Protein AF-A0A8I0FB95-F1 (afdb_monomer)

Foldseek 3Di:
DDDDDDPPVPPPPPPPPPPPVLVVDDPVSVVVVVVVVVVVVVVVVVVVVVVVVVVVVVVVVVVVVVVVCVVVVNVVPDVVNVVVVVVVVCVVVVD

Secondary structure (DSSP, 8-state):
--------------------GGGGS-HHHHHHHHHHHHHHHHHHHHHHHHHHHHHHHHHHHHHHHHHHHHHTT-TTS-HHHHHHHHHHHHHHHH-

Solvent-accessible surface area (backbone atoms only — not comparable to full-atom values): 5773 Å² total; per-residue (Å²): 139,81,90,79,77,83,80,75,79,74,76,76,77,74,70,83,76,78,62,60,73,66,76,76,40,52,76,68,50,43,54,50,51,52,51,51,56,49,52,50,53,54,49,56,52,50,52,53,51,51,53,50,51,52,51,53,50,51,51,50,54,50,52,54,48,51,51,52,33,49,77,67,58,48,72,80,46,52,70,69,59,50,51,50,52,52,53,53,50,47,47,67,76,75,96

pLDDT: mean 77.86, std 17.65, range [38.62, 96.44]

Organism: Acinetobacter baumannii (NCBI:txid470)

Sequence (95 aa):
ASFSALTDSNETKAKDESGNIEDYLSPKGKKLAQRKEQMKRELELLDEQIAQEVEQAKLKVKDDLFKLLDRNKLLEISPKVWKKHMDDIKKILLG

Radius of gyration: 35.03 Å; Cα contacts (8 Å, |Δi|>4): 12; chains: 1; bounding box: 84×57×68 Å

Structure (mmCIF, N/CA/C/O backbone):
data_AF-A0A8I0FB95-F1
#
_entry.id   AF-A0A8I0FB95-F1
#
loop_
_atom_site.group_PDB
_atom_site.id
_atom_site.type_symbol
_atom_site.label_atom_id
_atom_site.label_alt_id
_atom_site.label_comp_id
_atom_site.label_asym_id
_atom_site.label_entity_id
_atom_site.label_seq_id
_atom_site.pdbx_PDB_ins_code
_atom_site.Cartn_x
_atom_site.Cartn_y
_atom_site.Cartn_z
_atom_site.occupancy
_atom_site.B_iso_or_equiv
_atom_site.auth_seq_id
_atom_site.auth_comp_id
_atom_site.auth_asym_id
_atom_site.auth_atom_id
_atom_site.pdbx_PDB_model_num
ATOM 1 N N . ALA A 1 1 ? -55.990 -48.844 39.344 1.00 43.62 1 ALA A N 1
ATOM 2 C CA . ALA A 1 1 ? -55.179 -48.624 38.128 1.00 43.62 1 ALA A CA 1
ATOM 3 C C . ALA A 1 1 ? -56.161 -48.250 37.021 1.00 43.62 1 ALA A C 1
ATOM 5 O O . ALA A 1 1 ? -57.150 -48.949 36.896 1.00 43.62 1 ALA A O 1
ATOM 6 N N . SER A 1 2 ? -56.069 -47.132 36.310 1.00 38.62 2 SER A N 1
ATOM 7 C CA . SER A 1 2 ? -54.872 -46.389 35.926 1.00 38.62 2 SER A CA 1
ATOM 8 C C . SER A 1 2 ? -55.227 -44.924 35.692 1.00 38.62 2 SER A C 1
ATOM 10 O O . SER A 1 2 ? -56.247 -44.602 35.093 1.00 38.62 2 SER A O 1
ATOM 12 N N . PHE A 1 3 ? -54.354 -44.067 36.197 1.00 40.84 3 PHE A N 1
ATOM 13 C CA . PHE A 1 3 ? -54.276 -42.638 35.952 1.00 40.84 3 PHE A CA 1
ATOM 14 C C . PHE A 1 3 ? -53.750 -42.424 34.525 1.00 40.84 3 PHE A C 1
ATOM 16 O O . PHE A 1 3 ? -52.680 -42.937 34.205 1.00 40.84 3 PHE A O 1
ATOM 23 N N . SER A 1 4 ? -54.461 -41.676 33.683 1.00 41.06 4 SER A N 1
ATOM 24 C CA . SER A 1 4 ? -53.884 -41.111 32.458 1.00 41.06 4 SER A CA 1
ATOM 25 C C . SER A 1 4 ? -54.218 -39.633 32.414 1.00 41.06 4 SER A C 1
ATOM 27 O O . SER A 1 4 ? -55.350 -39.227 32.166 1.00 41.06 4 SER A O 1
ATOM 29 N N . ALA A 1 5 ? -53.192 -38.871 32.774 1.00 42.16 5 ALA A N 1
ATOM 30 C CA . ALA A 1 5 ? -53.171 -37.434 32.879 1.00 42.16 5 ALA A CA 1
ATOM 31 C C . ALA A 1 5 ? -53.443 -36.756 31.535 1.00 42.16 5 ALA A C 1
ATOM 33 O O . ALA A 1 5 ? -52.978 -37.200 30.484 1.00 42.16 5 ALA A O 1
ATOM 34 N N . LEU A 1 6 ? -54.157 -35.639 31.648 1.00 44.41 6 LEU A N 1
ATOM 35 C CA . LEU A 1 6 ? -54.170 -34.507 30.735 1.00 44.41 6 LEU A CA 1
ATOM 36 C C . LEU A 1 6 ? -52.793 -34.297 30.092 1.00 44.41 6 LEU A C 1
ATOM 38 O O . LEU A 1 6 ? -51.832 -33.932 30.766 1.00 44.41 6 LEU A O 1
ATOM 42 N N . THR A 1 7 ? -52.705 -34.482 28.779 1.00 46.53 7 THR A N 1
ATOM 43 C CA . THR A 1 7 ? -51.633 -33.884 27.986 1.00 46.53 7 THR A CA 1
ATOM 44 C C . THR A 1 7 ? -52.003 -32.428 27.734 1.00 46.53 7 THR A C 1
ATOM 46 O O . THR A 1 7 ? -52.411 -32.062 26.631 1.00 46.53 7 THR A O 1
ATOM 49 N N . ASP A 1 8 ? -51.882 -31.601 28.774 1.00 41.03 8 ASP A N 1
ATOM 50 C CA . ASP A 1 8 ? -51.679 -30.173 28.572 1.00 41.03 8 ASP A CA 1
ATOM 51 C C . ASP A 1 8 ? -50.352 -30.039 27.831 1.00 41.03 8 ASP A C 1
ATOM 53 O O . ASP A 1 8 ? -49.264 -30.210 28.386 1.00 41.03 8 ASP A O 1
ATOM 57 N N . SER A 1 9 ? -50.467 -29.822 26.525 1.00 42.84 9 SER A N 1
ATOM 58 C CA . SER A 1 9 ? -49.351 -29.474 25.661 1.00 42.84 9 SER A CA 1
ATOM 59 C C . SER A 1 9 ? -48.923 -28.069 26.055 1.00 42.84 9 SER A C 1
ATOM 61 O O . SER A 1 9 ? -49.357 -27.078 25.475 1.00 42.84 9 SER A O 1
ATOM 63 N N . ASN A 1 10 ? -48.130 -27.992 27.120 1.00 42.53 10 ASN A N 1
ATOM 64 C CA . ASN A 1 10 ? -47.468 -26.779 27.546 1.00 42.53 10 ASN A CA 1
ATOM 65 C C . ASN A 1 10 ? -46.410 -26.479 26.480 1.00 42.53 10 ASN A C 1
ATOM 67 O O . ASN A 1 10 ? -45.278 -26.956 26.560 1.00 42.53 10 ASN A O 1
ATOM 71 N N . GLU A 1 11 ? -46.823 -25.767 25.428 1.00 42.75 11 GLU A N 1
ATOM 72 C CA . GLU A 1 11 ? -45.927 -25.088 24.502 1.00 42.75 11 GLU A CA 1
ATOM 73 C C . GLU A 1 11 ? -45.019 -24.191 25.342 1.00 42.75 11 GLU A C 1
ATOM 75 O O . GLU A 1 11 ? -45.352 -23.052 25.682 1.00 42.75 11 GLU A O 1
ATOM 80 N N . THR A 1 12 ? -43.845 -24.705 25.695 1.00 48.38 12 THR A N 1
ATOM 81 C CA . THR A 1 12 ? -42.736 -23.875 26.119 1.00 48.38 12 THR A CA 1
ATOM 82 C C . THR A 1 12 ? -42.358 -23.032 24.911 1.00 48.38 12 THR A C 1
ATOM 84 O O . THR A 1 12 ? -41.529 -23.403 24.083 1.00 48.38 12 THR A O 1
ATOM 87 N N . LYS A 1 13 ? -42.985 -21.856 24.807 1.00 47.59 13 LYS A N 1
ATOM 88 C CA . LYS A 1 13 ? -42.409 -20.709 24.116 1.00 47.59 13 LYS A CA 1
ATOM 89 C C . LYS A 1 13 ? -41.094 -20.406 24.820 1.00 47.59 13 LYS A C 1
ATOM 91 O O . LYS A 1 13 ? -41.037 -19.562 25.712 1.00 47.59 13 LYS A O 1
ATOM 96 N N . ALA A 1 14 ? -40.046 -21.133 24.446 1.00 53.50 14 ALA A N 1
ATOM 97 C CA . ALA A 1 14 ? -38.684 -20.694 24.626 1.00 53.50 14 ALA A CA 1
ATOM 98 C C . ALA A 1 14 ? -38.594 -19.387 23.839 1.00 53.50 14 ALA A C 1
ATOM 100 O O . ALA A 1 14 ? -38.421 -19.379 22.622 1.00 53.50 14 ALA A O 1
ATOM 101 N N . LYS A 1 15 ? -38.852 -18.272 24.531 1.00 52.47 15 LYS A N 1
ATOM 102 C CA . LYS A 1 15 ? -38.391 -16.970 24.081 1.00 52.47 15 LYS A CA 1
ATOM 103 C C . LYS A 1 15 ? -36.912 -17.167 23.823 1.00 52.47 15 LYS A C 1
ATOM 105 O O . LYS A 1 15 ? -36.182 -17.574 24.725 1.00 52.47 15 LYS A O 1
ATOM 110 N N . ASP A 1 16 ? -36.52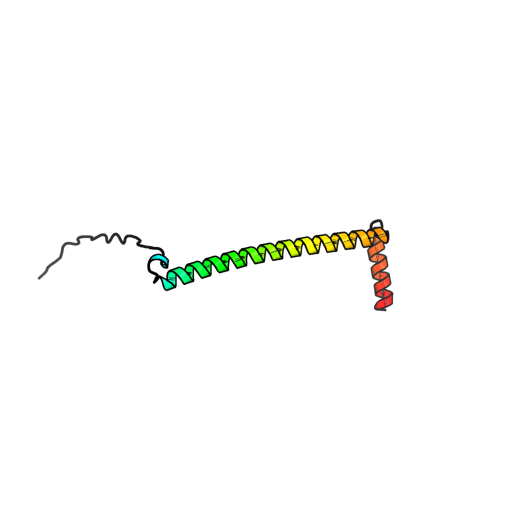3 -16.937 22.583 1.00 53.47 16 ASP A N 1
ATOM 111 C CA . ASP A 1 16 ? -35.140 -16.799 22.186 1.00 53.47 16 ASP A CA 1
ATOM 112 C C . ASP A 1 16 ? -34.598 -15.553 22.901 1.00 53.47 16 ASP A C 1
ATOM 114 O O . ASP A 1 16 ? -34.554 -14.449 22.364 1.00 53.47 16 ASP A O 1
ATOM 118 N N . GLU A 1 17 ? -34.288 -15.705 24.189 1.00 55.38 17 GLU A N 1
ATOM 119 C CA . GLU A 1 17 ? -33.482 -14.777 24.968 1.00 55.38 17 GLU A CA 1
ATOM 120 C C . GLU A 1 17 ? -32.021 -14.976 24.554 1.00 55.38 17 GLU A C 1
ATOM 122 O O . GLU A 1 17 ? -31.134 -15.190 25.375 1.00 55.38 17 GLU A O 1
ATOM 127 N N . SER A 1 18 ? -31.753 -14.881 23.251 1.00 56.56 18 SER A N 1
ATOM 128 C CA . SER A 1 18 ? -30.436 -14.557 22.722 1.00 56.56 18 SER A CA 1
ATOM 129 C C . SER A 1 18 ? -30.143 -13.089 23.069 1.00 56.56 18 SER A C 1
ATOM 131 O O . SER A 1 18 ? -29.987 -12.230 22.199 1.00 56.56 18 SER A O 1
ATOM 133 N N . GLY A 1 19 ? -30.116 -12.774 24.367 1.00 59.53 19 GLY A N 1
ATOM 134 C CA . GLY A 1 19 ? -29.507 -11.551 24.856 1.00 59.53 19 GLY A CA 1
ATOM 135 C C . GLY A 1 19 ? -28.043 -11.582 24.445 1.00 59.53 19 GLY A C 1
ATOM 136 O O . GLY A 1 19 ? -27.388 -12.624 24.551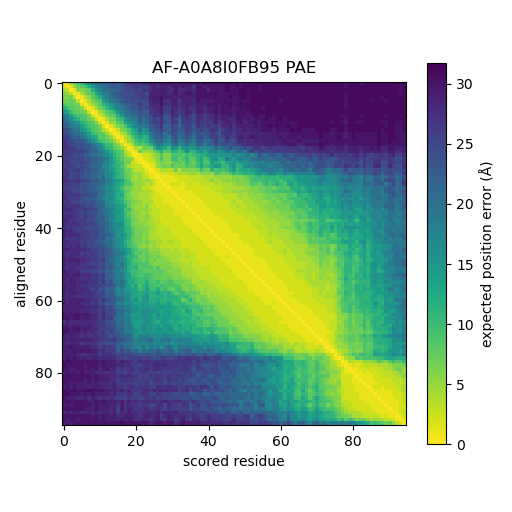 1.00 59.53 19 GLY A O 1
ATOM 137 N N . ASN A 1 20 ? -27.542 -10.467 23.919 1.00 70.94 20 ASN A N 1
ATOM 138 C CA . ASN A 1 20 ? -26.153 -10.385 23.508 1.00 70.94 20 ASN A CA 1
ATOM 139 C C . ASN A 1 20 ? -25.289 -10.792 24.713 1.00 70.94 20 ASN A C 1
ATOM 141 O O . ASN A 1 20 ? -25.479 -10.282 25.816 1.00 70.94 20 ASN A O 1
ATOM 145 N N . ILE A 1 21 ? -24.373 -11.749 24.538 1.00 69.25 21 ILE A N 1
ATOM 146 C CA . ILE A 1 21 ? -23.592 -12.320 25.651 1.00 69.25 21 ILE A CA 1
ATOM 147 C C . ILE A 1 21 ? -22.816 -11.225 26.404 1.00 69.25 21 ILE A C 1
ATOM 149 O O . ILE A 1 21 ? -22.517 -11.340 27.593 1.00 69.25 21 ILE A O 1
ATOM 153 N N . GLU A 1 22 ? -22.552 -10.127 25.697 1.00 66.62 22 GLU A N 1
ATOM 154 C CA . GLU A 1 22 ? -21.935 -8.899 26.172 1.00 66.62 22 GLU A CA 1
ATOM 155 C C . GLU A 1 22 ? -22.766 -8.173 27.241 1.00 66.62 22 GLU A C 1
ATOM 157 O O . GLU A 1 22 ? -22.190 -7.517 28.113 1.00 66.62 22 GLU A O 1
ATOM 162 N N . ASP A 1 23 ? -24.090 -8.339 27.254 1.00 72.19 23 ASP A N 1
ATOM 163 C CA . ASP A 1 23 ? -24.990 -7.741 28.243 1.00 72.19 23 ASP A CA 1
ATOM 164 C C . ASP A 1 23 ? -24.856 -8.391 29.621 1.00 72.19 23 ASP A C 1
ATO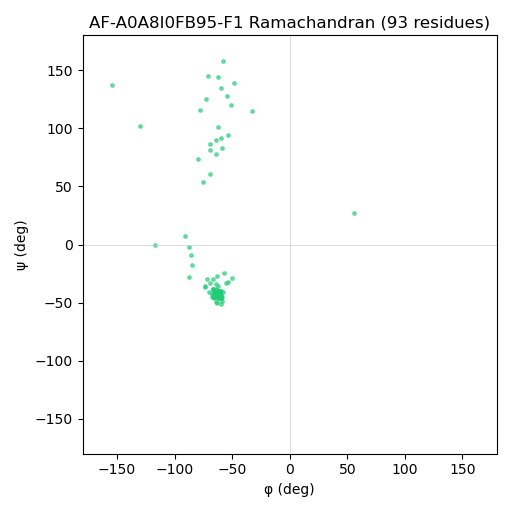M 166 O O . ASP A 1 23 ? -24.972 -7.695 30.638 1.00 72.19 23 ASP A O 1
ATOM 170 N N . TYR A 1 24 ? -24.497 -9.677 29.646 1.00 75.88 24 TYR A N 1
ATOM 171 C CA . TYR A 1 24 ? -24.270 -10.478 30.850 1.00 75.88 24 TYR A CA 1
ATOM 172 C C . TYR A 1 24 ? -22.830 -10.390 31.380 1.00 75.88 24 TYR A C 1
ATOM 174 O O . TYR A 1 24 ? -22.508 -10.966 32.422 1.00 75.88 24 TYR A O 1
ATOM 182 N N . LEU A 1 25 ? -21.940 -9.656 30.701 1.00 79.75 25 LEU A N 1
ATOM 183 C CA . LEU A 1 25 ? -20.572 -9.456 31.171 1.00 79.75 25 LEU A CA 1
ATOM 184 C C . LEU A 1 25 ? -20.523 -8.544 32.402 1.00 79.75 25 LEU A C 1
ATOM 186 O O . LEU A 1 25 ? -21.234 -7.543 32.510 1.00 79.75 25 LEU A O 1
ATOM 190 N N . SER A 1 26 ? -19.580 -8.829 33.303 1.00 86.88 26 SER A N 1
ATOM 191 C CA . SER A 1 26 ? -19.240 -7.899 34.385 1.00 86.88 26 SER A CA 1
ATOM 192 C C . SER A 1 26 ? -18.802 -6.534 33.820 1.00 86.88 26 SER A C 1
ATOM 194 O O . SER A 1 26 ? -18.304 -6.466 32.693 1.00 86.88 26 SER A O 1
ATOM 196 N N . PRO A 1 27 ? -18.869 -5.434 34.593 1.00 87.19 27 PRO A N 1
ATOM 197 C CA . PRO A 1 27 ? -18.395 -4.123 34.136 1.00 87.19 27 PRO A CA 1
ATOM 198 C C . PRO A 1 27 ? -16.943 -4.129 33.624 1.00 87.19 27 PRO A C 1
ATOM 200 O O . PRO A 1 27 ? -16.605 -3.397 32.695 1.00 87.19 27 PRO A O 1
ATOM 203 N N . LYS A 1 28 ? -16.078 -4.983 34.195 1.00 88.31 28 LYS A N 1
ATOM 204 C CA . LYS A 1 28 ? -14.708 -5.199 33.701 1.00 88.31 28 LYS A CA 1
ATOM 205 C C . LYS A 1 28 ? -14.695 -5.935 32.356 1.00 88.31 28 LYS A C 1
ATOM 207 O O . LYS A 1 28 ? -13.930 -5.553 31.477 1.00 88.31 28 LYS A O 1
ATOM 212 N N . GLY A 1 29 ? -15.558 -6.938 32.184 1.00 87.62 29 GLY A N 1
ATOM 213 C CA . GLY A 1 29 ? -15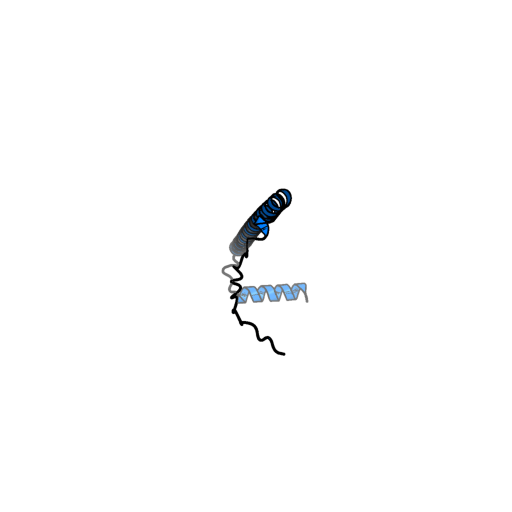.739 -7.659 30.921 1.00 87.62 29 GLY A CA 1
ATOM 214 C C . GLY A 1 29 ? -16.245 -6.756 29.794 1.00 87.62 29 GLY A C 1
ATOM 215 O O . GLY A 1 29 ? -15.679 -6.783 28.707 1.00 87.62 29 GLY A O 1
ATOM 216 N N . LYS A 1 30 ? -17.212 -5.870 30.074 1.00 87.88 30 LYS A N 1
ATOM 217 C CA . LYS A 1 30 ? -17.706 -4.877 29.102 1.00 87.88 30 LYS A CA 1
ATOM 218 C C . LYS A 1 30 ? -16.601 -3.918 28.647 1.00 87.88 30 LYS A C 1
ATOM 220 O O . LYS A 1 30 ? -16.433 -3.700 27.452 1.00 87.88 30 LYS A O 1
ATOM 225 N N . LYS A 1 31 ? -15.782 -3.410 29.579 1.00 88.69 31 LYS A N 1
ATOM 226 C CA . LYS A 1 31 ? -14.610 -2.575 29.243 1.00 88.69 31 LYS A CA 1
ATOM 227 C C . LYS A 1 31 ? -13.585 -3.320 28.387 1.00 88.69 31 LYS A C 1
ATOM 229 O O . LYS A 1 31 ? -13.012 -2.735 27.472 1.00 88.69 31 LYS A O 1
ATOM 234 N N . LEU A 1 32 ? -13.343 -4.599 28.678 1.00 89.88 32 LEU A N 1
ATOM 235 C CA . LEU A 1 32 ? -12.412 -5.416 27.903 1.00 89.88 32 LEU A CA 1
ATOM 236 C C . LEU A 1 32 ? -12.934 -5.677 26.483 1.00 89.88 32 LEU A C 1
ATOM 238 O O . LEU A 1 32 ? -12.168 -5.551 25.533 1.00 89.88 32 LEU A O 1
ATOM 242 N N . ALA A 1 33 ? -14.227 -5.975 26.334 1.00 88.06 33 ALA A N 1
ATOM 243 C CA . ALA A 1 33 ? -14.876 -6.151 25.036 1.00 88.06 33 ALA A CA 1
ATOM 244 C C . ALA A 1 33 ? -14.828 -4.862 24.198 1.00 88.06 33 ALA A C 1
ATOM 246 O O . ALA A 1 33 ? -14.413 -4.896 23.044 1.00 88.06 33 ALA A O 1
ATOM 247 N N . GLN A 1 34 ? -15.127 -3.707 24.803 1.00 88.88 34 GLN A N 1
ATOM 248 C CA . GLN A 1 34 ? -14.996 -2.403 24.141 1.00 88.88 34 GLN A CA 1
ATOM 249 C C . GLN A 1 34 ? -13.561 -2.124 23.686 1.00 88.88 34 GLN A C 1
ATOM 251 O O . GLN A 1 34 ? -13.350 -1.677 22.561 1.00 88.88 34 GLN A O 1
ATOM 256 N N . ARG A 1 35 ? -12.565 -2.422 24.531 1.00 92.31 35 ARG A N 1
ATOM 257 C CA . ARG A 1 35 ? -11.151 -2.257 24.173 1.00 92.31 35 ARG A CA 1
ATOM 258 C C . ARG A 1 35 ? -10.735 -3.199 23.044 1.00 92.31 35 ARG A C 1
ATOM 260 O O . ARG A 1 35 ? -10.004 -2.779 22.157 1.00 92.31 35 ARG A O 1
ATOM 267 N N . LYS A 1 36 ? -11.212 -4.446 23.050 1.00 92.31 36 LYS A N 1
ATOM 268 C CA . LYS A 1 36 ? -10.983 -5.404 21.960 1.00 92.31 36 LYS A CA 1
ATOM 269 C C . LYS A 1 36 ? -11.546 -4.873 20.640 1.00 92.31 36 LYS A C 1
ATOM 271 O O . LYS A 1 36 ? -10.846 -4.906 19.635 1.00 92.31 36 LYS A O 1
ATOM 276 N N . GLU A 1 37 ? -12.767 -4.345 20.654 1.00 91.81 37 GLU A N 1
ATOM 277 C CA . GLU A 1 37 ? -13.408 -3.801 19.453 1.00 91.81 37 GLU A CA 1
ATOM 278 C C . GLU A 1 37 ? -12.745 -2.507 18.965 1.00 91.81 37 GLU A C 1
ATOM 280 O O . GLU A 1 37 ? -12.669 -2.244 17.767 1.00 91.81 37 GLU A O 1
ATOM 285 N N . GLN A 1 38 ? -12.228 -1.691 19.885 1.00 94.19 38 GLN A N 1
ATOM 286 C CA . GLN A 1 38 ? -11.396 -0.545 19.532 1.00 94.19 38 GLN A CA 1
ATOM 287 C C . GLN A 1 38 ? -10.102 -0.997 18.842 1.00 94.19 38 GLN A C 1
ATOM 289 O O . GLN A 1 38 ? -9.797 -0.513 17.758 1.00 94.19 38 GLN A O 1
ATOM 294 N N . MET A 1 39 ? -9.378 -1.957 19.425 1.00 94.19 39 MET A N 1
ATOM 295 C CA . MET A 1 39 ? -8.131 -2.468 18.844 1.00 94.19 39 MET A CA 1
ATOM 296 C C . MET A 1 39 ? -8.354 -3.123 17.478 1.00 94.19 39 MET A C 1
ATOM 298 O O . MET A 1 39 ? -7.518 -2.988 16.594 1.00 94.19 39 MET A O 1
ATOM 302 N N . LYS A 1 40 ? -9.486 -3.808 17.283 1.00 95.44 40 LYS A N 1
ATOM 303 C CA . LYS A 1 40 ? -9.850 -4.381 15.984 1.00 95.44 40 LYS A CA 1
ATOM 304 C C . LYS A 1 40 ? -9.991 -3.298 14.909 1.00 95.44 40 LYS A C 1
ATOM 306 O O . LYS A 1 40 ? -9.408 -3.436 13.842 1.00 95.44 40 LYS A O 1
ATOM 311 N N . ARG A 1 41 ? -10.689 -2.200 15.216 1.00 94.56 41 ARG A N 1
ATOM 312 C CA . ARG A 1 41 ? -10.827 -1.054 14.301 1.00 94.56 41 ARG A CA 1
ATOM 313 C C . ARG A 1 41 ? -9.496 -0.359 14.020 1.00 94.56 41 ARG A C 1
ATOM 315 O O . ARG A 1 41 ? -9.254 0.065 12.898 1.00 94.56 41 ARG A O 1
ATOM 322 N N . GLU A 1 42 ? -8.632 -0.247 15.026 1.00 94.31 42 GLU A N 1
ATOM 323 C CA . GLU A 1 42 ? -7.281 0.298 14.847 1.00 94.31 42 GLU A CA 1
ATOM 324 C C . GLU A 1 42 ? -6.436 -0.582 13.910 1.00 94.31 42 GLU A C 1
ATOM 326 O O . GLU A 1 42 ? -5.722 -0.047 13.066 1.00 94.31 42 GLU A O 1
ATOM 331 N N . LEU A 1 43 ? -6.549 -1.912 14.005 1.00 95.56 43 LEU A N 1
ATOM 332 C CA . LEU A 1 43 ? -5.878 -2.839 13.085 1.00 95.56 43 LEU A CA 1
ATOM 333 C C . LEU A 1 43 ? -6.411 -2.723 11.654 1.00 95.56 43 LEU A C 1
ATOM 335 O O . LEU A 1 43 ? -5.614 -2.624 10.729 1.00 95.56 43 LEU A O 1
ATOM 339 N N . GLU A 1 44 ? -7.734 -2.674 11.476 1.00 96.06 44 GLU A N 1
ATOM 340 C CA . GLU A 1 44 ? -8.356 -2.496 10.154 1.00 96.06 44 GLU A CA 1
ATOM 341 C C . GLU A 1 44 ? -7.880 -1.194 9.482 1.00 96.06 44 GLU A C 1
ATOM 343 O O . GLU A 1 44 ? -7.539 -1.191 8.300 1.00 96.06 44 GLU A O 1
ATOM 348 N N . LEU A 1 45 ? -7.760 -0.104 10.249 1.00 96.44 45 LEU A N 1
ATOM 349 C CA . LEU A 1 45 ? -7.239 1.167 9.743 1.00 96.44 45 LEU A CA 1
ATOM 350 C C . LEU A 1 45 ? -5.757 1.081 9.338 1.00 96.44 45 LEU A C 1
ATOM 352 O O . LEU A 1 45 ? -5.359 1.660 8.327 1.00 96.44 45 LEU A O 1
ATOM 356 N N . LEU A 1 46 ? -4.931 0.381 10.122 1.00 96.31 46 LEU A N 1
ATOM 357 C CA . LEU A 1 46 ? -3.515 0.183 9.799 1.00 96.31 46 LEU A CA 1
ATOM 358 C C . LEU A 1 46 ? -3.340 -0.656 8.528 1.00 96.31 46 LEU A C 1
ATOM 360 O O . LEU A 1 46 ? -2.500 -0.321 7.693 1.00 96.31 46 LEU A O 1
ATOM 364 N N . ASP A 1 47 ? -4.151 -1.699 8.348 1.00 95.50 47 ASP A N 1
ATOM 365 C CA . ASP A 1 47 ? -4.127 -2.526 7.139 1.00 95.50 47 ASP A CA 1
ATOM 366 C C . ASP A 1 47 ? -4.485 -1.703 5.889 1.00 95.50 47 ASP A C 1
ATOM 368 O O . ASP A 1 47 ? -3.810 -1.809 4.860 1.00 95.50 47 ASP A O 1
ATOM 372 N N . 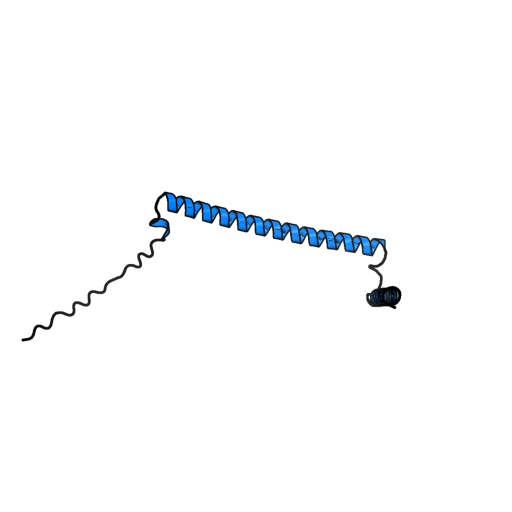GLU A 1 48 ? -5.491 -0.825 5.977 1.00 95.88 48 GLU A N 1
ATOM 373 C CA . GLU A 1 48 ? -5.842 0.096 4.888 1.00 95.88 48 GLU A CA 1
ATOM 374 C C . GLU A 1 48 ? -4.702 1.070 4.557 1.00 95.88 48 GLU A C 1
ATOM 376 O O . GLU A 1 48 ? -4.404 1.299 3.381 1.00 95.88 48 GLU A O 1
ATOM 381 N N . GLN A 1 49 ? -4.027 1.617 5.573 1.00 95.81 49 GLN A N 1
ATOM 382 C CA . GLN A 1 49 ? -2.882 2.512 5.380 1.00 95.81 49 GLN A CA 1
ATOM 383 C C . GLN A 1 49 ? -1.712 1.798 4.696 1.00 95.81 49 GLN A C 1
ATOM 385 O O . GLN A 1 49 ? -1.160 2.319 3.725 1.00 95.81 49 GLN A O 1
ATOM 390 N N . ILE A 1 50 ? -1.380 0.580 5.133 1.00 95.88 50 ILE A N 1
ATOM 391 C CA . ILE A 1 50 ? -0.325 -0.234 4.515 1.00 95.88 50 ILE A CA 1
ATOM 392 C C . ILE A 1 50 ? -0.671 -0.533 3.053 1.00 95.88 50 ILE A C 1
ATOM 394 O O . ILE A 1 50 ? 0.186 -0.403 2.175 1.00 95.88 50 ILE A O 1
ATOM 398 N N . ALA A 1 51 ? -1.921 -0.900 2.759 1.00 96.12 51 ALA A N 1
ATOM 399 C CA . ALA A 1 51 ? -2.355 -1.168 1.391 1.00 96.12 51 ALA A CA 1
ATOM 400 C C . ALA A 1 51 ? -2.193 0.066 0.485 1.00 96.12 51 ALA A C 1
ATOM 402 O O . ALA A 1 51 ? -1.701 -0.052 -0.642 1.00 96.12 51 ALA A O 1
ATOM 403 N N . GLN A 1 52 ? -2.549 1.254 0.984 1.00 95.62 52 GLN A N 1
ATOM 404 C CA . GLN A 1 52 ? -2.374 2.512 0.256 1.00 95.62 52 GLN A CA 1
ATOM 405 C C . GLN A 1 52 ? -0.898 2.855 0.026 1.00 95.62 52 GLN A C 1
ATOM 407 O O . GLN A 1 52 ? -0.527 3.211 -1.095 1.00 95.62 52 GLN A O 1
ATOM 412 N N 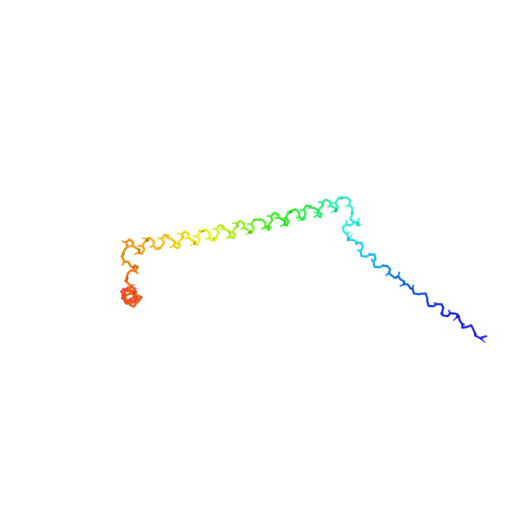. GLU A 1 53 ? -0.043 2.717 1.042 1.00 95.19 53 GLU A N 1
ATOM 413 C CA . GLU A 1 53 ? 1.398 2.969 0.910 1.00 95.19 53 GLU A CA 1
ATOM 414 C C . GLU A 1 53 ? 2.052 2.023 -0.101 1.00 95.19 53 GLU A C 1
ATOM 416 O O . GLU A 1 53 ? 2.851 2.454 -0.938 1.00 95.19 53 GLU A O 1
ATOM 421 N N . VAL A 1 54 ? 1.681 0.741 -0.079 1.00 95.62 54 VAL A N 1
ATOM 422 C CA . VAL A 1 54 ? 2.185 -0.257 -1.029 1.00 95.62 54 VAL A CA 1
ATOM 423 C C . VAL A 1 54 ? 1.776 0.087 -2.460 1.00 95.62 54 VAL A C 1
ATOM 425 O O . VAL A 1 54 ? 2.613 0.018 -3.364 1.00 95.62 54 VAL A O 1
ATOM 428 N N . GLU A 1 55 ? 0.524 0.482 -2.696 1.00 95.12 55 GLU A N 1
ATOM 429 C CA . GLU A 1 55 ? 0.083 0.895 -4.032 1.00 95.12 55 GLU A CA 1
ATOM 430 C C . GLU A 1 55 ? 0.792 2.167 -4.510 1.00 95.12 55 GLU A C 1
ATOM 432 O O . GLU A 1 55 ? 1.275 2.218 -5.645 1.00 95.12 55 GLU A O 1
ATOM 437 N N . GLN A 1 56 ? 0.967 3.165 -3.642 1.00 94.75 56 GLN A N 1
ATOM 438 C CA . GLN A 1 56 ? 1.737 4.362 -3.987 1.00 94.75 56 GLN A CA 1
ATOM 439 C C . GLN A 1 56 ? 3.201 4.037 -4.305 1.00 94.75 56 GLN A C 1
ATOM 441 O O . GLN A 1 56 ? 3.755 4.560 -5.276 1.00 94.75 56 GLN A O 1
ATOM 446 N N . ALA A 1 57 ? 3.829 3.143 -3.539 1.00 93.25 57 ALA A N 1
ATOM 447 C CA . ALA A 1 57 ? 5.194 2.702 -3.795 1.00 93.25 57 ALA A CA 1
ATOM 448 C C . ALA A 1 57 ? 5.312 1.978 -5.145 1.00 93.25 57 ALA A C 1
ATOM 450 O O . ALA A 1 57 ? 6.229 2.272 -5.916 1.00 93.25 57 ALA A O 1
ATOM 451 N N . LYS A 1 58 ? 4.368 1.088 -5.480 1.00 92.12 58 LYS A N 1
ATOM 452 C CA . LYS A 1 58 ? 4.322 0.417 -6.792 1.00 92.12 58 LYS A CA 1
ATOM 453 C C . LYS A 1 58 ? 4.193 1.418 -7.936 1.00 92.12 58 LYS A C 1
ATOM 455 O O . LYS A 1 58 ? 4.919 1.301 -8.923 1.00 92.12 58 LYS A O 1
ATOM 460 N N . LEU A 1 59 ? 3.298 2.399 -7.807 1.00 93.69 59 LEU A N 1
ATOM 461 C CA . LEU A 1 59 ? 3.118 3.452 -8.809 1.00 93.69 59 LEU A CA 1
ATOM 462 C C . LEU A 1 59 ? 4.400 4.261 -8.996 1.00 93.69 59 LEU A C 1
ATOM 464 O O . LEU A 1 59 ? 4.838 4.458 -10.125 1.00 93.69 59 LEU A O 1
ATOM 468 N N . LYS A 1 60 ? 5.062 4.638 -7.901 1.00 93.69 60 LYS A N 1
ATOM 469 C CA . LYS A 1 60 ? 6.329 5.368 -7.956 1.00 93.69 60 LYS A CA 1
ATOM 470 C C . LYS A 1 60 ? 7.436 4.562 -8.638 1.00 93.69 60 LYS A C 1
ATOM 472 O O . LYS A 1 60 ? 8.110 5.086 -9.519 1.00 93.69 60 LYS A O 1
ATOM 477 N N . VAL A 1 61 ? 7.598 3.285 -8.283 1.00 90.81 61 VAL A N 1
ATOM 478 C CA . VAL A 1 61 ? 8.580 2.390 -8.924 1.00 90.81 61 VAL A CA 1
ATOM 479 C C . VAL A 1 61 ? 8.293 2.248 -10.416 1.00 90.81 61 VAL A C 1
ATOM 481 O O . VAL A 1 61 ? 9.216 2.302 -11.228 1.00 90.81 61 VAL A O 1
ATOM 484 N N . LYS A 1 62 ? 7.019 2.097 -10.790 1.00 88.44 62 LYS A N 1
ATOM 485 C CA . LYS A 1 62 ? 6.599 2.054 -12.191 1.00 88.44 62 LYS A CA 1
ATOM 486 C C . LYS A 1 62 ? 6.979 3.350 -12.911 1.00 88.44 62 LYS A C 1
ATOM 488 O O . LYS A 1 62 ? 7.614 3.281 -13.960 1.00 88.44 62 LYS A O 1
ATOM 493 N N . ASP A 1 63 ? 6.634 4.508 -12.362 1.00 90.75 63 ASP A N 1
ATOM 494 C CA . ASP A 1 63 ? 6.914 5.805 -12.984 1.00 90.75 63 ASP A CA 1
ATOM 495 C C . ASP A 1 63 ? 8.417 6.064 -13.127 1.00 90.75 63 ASP A C 1
ATOM 497 O O . ASP A 1 63 ? 8.873 6.536 -14.171 1.00 90.75 63 ASP A O 1
ATOM 501 N N . ASP A 1 64 ? 9.203 5.722 -12.109 1.00 90.06 64 ASP A N 1
ATOM 502 C CA . ASP A 1 64 ? 10.658 5.861 -12.143 1.00 90.06 64 ASP A CA 1
ATOM 503 C C . ASP A 1 64 ? 11.288 4.913 -13.174 1.00 90.06 64 ASP A C 1
ATOM 505 O O . ASP A 1 64 ? 12.186 5.322 -13.917 1.00 90.06 64 ASP A O 1
ATOM 509 N N . LEU A 1 65 ? 10.771 3.685 -13.305 1.00 85.56 65 LEU A N 1
ATOM 510 C CA . LEU A 1 65 ? 11.178 2.755 -14.358 1.00 85.56 65 LEU A CA 1
ATOM 511 C C . LEU A 1 65 ? 10.849 3.309 -15.749 1.00 85.56 65 LEU A C 1
ATOM 513 O O . LEU A 1 65 ? 11.714 3.294 -16.622 1.00 85.56 65 LEU A O 1
ATOM 517 N N . PHE A 1 66 ? 9.642 3.843 -15.960 1.00 84.81 66 PHE A N 1
ATOM 518 C CA . PHE A 1 66 ? 9.263 4.455 -17.237 1.00 84.81 66 PHE A CA 1
ATOM 519 C C . PHE A 1 66 ? 10.165 5.637 -17.587 1.00 84.81 66 PHE A C 1
ATOM 521 O O . PHE A 1 66 ? 10.672 5.693 -18.704 1.00 84.81 66 PHE A O 1
ATOM 528 N N . LYS A 1 67 ? 10.447 6.533 -16.634 1.00 88.12 67 LYS A N 1
ATOM 529 C CA . LYS A 1 67 ? 11.386 7.650 -16.840 1.00 88.12 67 LYS A CA 1
ATOM 530 C C . LYS A 1 67 ? 12.787 7.164 -17.195 1.00 88.12 67 LYS A C 1
ATOM 532 O O . LYS A 1 67 ? 13.453 7.777 -18.026 1.00 88.12 67 LYS A O 1
ATOM 537 N N . LEU A 1 68 ? 13.262 6.091 -16.563 1.00 85.75 68 LEU A N 1
ATOM 538 C CA . LEU A 1 68 ? 14.578 5.527 -16.854 1.00 85.75 68 LEU A CA 1
ATOM 539 C C . LEU A 1 68 ? 14.615 4.920 -18.257 1.00 85.75 68 LEU A C 1
ATOM 541 O O . LEU A 1 68 ? 15.554 5.179 -19.007 1.00 85.75 68 LEU A O 1
ATOM 545 N N . LEU A 1 69 ? 13.591 4.156 -18.633 1.00 82.62 69 LEU A N 1
ATOM 546 C CA . LEU A 1 69 ? 13.470 3.596 -19.977 1.00 82.62 69 LEU A CA 1
ATOM 547 C C . LEU A 1 69 ? 13.384 4.700 -21.040 1.00 82.62 69 LEU A C 1
ATOM 549 O O . LEU A 1 69 ? 14.055 4.598 -22.065 1.00 82.62 69 LEU A O 1
ATOM 553 N N . ASP A 1 70 ? 12.629 5.767 -20.777 1.00 83.69 70 ASP A N 1
ATOM 554 C CA . ASP A 1 70 ? 12.470 6.910 -21.681 1.00 83.69 70 ASP A CA 1
ATOM 555 C C . ASP A 1 70 ? 13.789 7.664 -21.888 1.00 83.69 70 ASP A C 1
ATOM 557 O O . ASP A 1 70 ? 14.250 7.844 -23.014 1.00 83.69 70 ASP A O 1
ATOM 561 N N . ARG A 1 71 ? 14.484 8.000 -20.790 1.00 85.94 71 ARG A N 1
ATOM 562 C CA . ARG A 1 71 ? 15.811 8.644 -20.828 1.00 85.94 71 ARG A CA 1
ATOM 563 C C . ARG A 1 71 ? 16.833 7.848 -21.635 1.00 85.94 71 ARG A C 1
ATOM 565 O O . ARG A 1 71 ? 17.706 8.438 -22.264 1.00 85.94 71 ARG A O 1
ATOM 572 N N . ASN A 1 72 ? 16.727 6.523 -21.615 1.00 82.19 72 ASN A N 1
ATOM 573 C CA . ASN A 1 72 ? 17.605 5.630 -22.367 1.00 82.19 72 ASN A CA 1
ATOM 574 C C . ASN A 1 72 ? 17.066 5.294 -23.771 1.00 82.19 72 ASN A C 1
ATOM 576 O O . ASN A 1 72 ? 17.647 4.451 -24.452 1.00 82.19 72 ASN A O 1
ATOM 580 N N . LYS A 1 73 ? 15.975 5.936 -24.217 1.00 78.00 73 LYS A N 1
ATOM 581 C CA . LYS A 1 73 ? 15.298 5.698 -25.506 1.00 78.00 73 LYS A CA 1
ATOM 582 C C . LYS A 1 73 ? 14.880 4.240 -25.715 1.00 78.00 73 LYS A C 1
ATOM 584 O O . LYS A 1 73 ? 14.772 3.770 -26.841 1.00 78.00 73 LYS A O 1
ATOM 589 N N . LEU A 1 74 ? 14.647 3.514 -24.623 1.00 73.62 74 LEU A N 1
ATOM 590 C CA . LEU A 1 74 ? 14.261 2.104 -24.638 1.00 73.62 74 LEU A CA 1
ATOM 591 C C . LEU A 1 74 ? 12.749 1.921 -24.819 1.00 73.62 74 LEU A C 1
ATOM 593 O O . LEU A 1 74 ? 12.326 0.831 -25.190 1.00 73.62 74 LEU A O 1
ATOM 597 N N . LEU A 1 75 ? 11.937 2.962 -24.588 1.00 71.12 75 LEU A N 1
ATOM 598 C CA . LEU A 1 75 ? 10.480 2.904 -24.783 1.00 71.12 75 LEU A CA 1
ATOM 599 C C . LEU A 1 75 ? 10.075 2.744 -26.253 1.00 71.12 75 LEU A C 1
ATOM 601 O O . LEU A 1 75 ? 9.054 2.128 -26.546 1.00 71.12 75 LEU A O 1
ATOM 605 N N . GLU A 1 76 ? 10.882 3.266 -27.176 1.00 72.06 76 GLU A N 1
ATOM 606 C CA . GLU A 1 76 ? 10.641 3.180 -28.623 1.00 72.06 76 GLU A CA 1
ATOM 607 C C . GLU A 1 76 ? 11.192 1.884 -29.235 1.00 72.06 76 GLU A C 1
ATOM 609 O O . GLU A 1 76 ? 10.935 1.551 -30.395 1.00 72.06 76 GLU A O 1
ATOM 614 N N . ILE A 1 77 ? 11.954 1.120 -28.451 1.00 71.56 77 ILE A N 1
ATOM 615 C CA . ILE A 1 77 ? 12.538 -0.132 -28.901 1.00 71.56 77 ILE A CA 1
ATOM 616 C C . ILE A 1 77 ? 11.453 -1.206 -28.877 1.00 71.56 77 ILE A C 1
ATOM 618 O O . ILE A 1 77 ? 10.952 -1.598 -27.826 1.00 71.56 77 ILE A O 1
ATOM 622 N N . SER A 1 78 ? 11.110 -1.723 -30.060 1.00 71.44 78 SER A N 1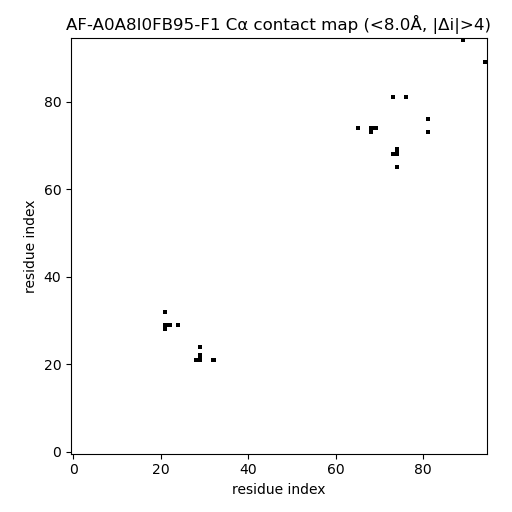
ATOM 623 C CA . SER A 1 78 ? 10.176 -2.843 -30.203 1.00 71.44 78 SER A CA 1
ATOM 624 C C . SER A 1 78 ? 10.535 -3.988 -29.237 1.00 71.44 78 SER A C 1
ATOM 626 O O . SER A 1 78 ? 11.714 -4.353 -29.152 1.00 71.44 78 SER A O 1
ATOM 628 N N . PRO A 1 79 ? 9.554 -4.651 -28.589 1.00 73.38 79 PRO A N 1
ATOM 629 C CA . PRO A 1 79 ? 9.803 -5.776 -27.681 1.00 73.38 79 PRO A CA 1
ATOM 630 C C . PRO A 1 79 ? 10.701 -6.875 -28.271 1.00 73.38 79 PRO A C 1
ATOM 632 O O . PRO A 1 79 ? 11.446 -7.533 -27.547 1.00 73.38 79 PRO A O 1
ATOM 635 N N . LYS A 1 80 ? 10.682 -7.051 -29.601 1.00 74.81 80 LYS A N 1
ATOM 636 C CA . LYS A 1 80 ? 11.568 -7.981 -30.321 1.00 74.81 80 LYS A CA 1
ATOM 637 C C . LYS A 1 80 ? 13.045 -7.595 -30.212 1.00 74.81 80 LYS A C 1
ATOM 639 O O . LYS A 1 80 ? 13.893 -8.463 -30.031 1.00 74.81 80 LYS A O 1
ATOM 644 N N . VAL A 1 81 ? 13.353 -6.305 -30.319 1.00 74.38 81 VAL A N 1
ATOM 645 C CA . VAL A 1 81 ? 14.721 -5.778 -30.231 1.00 74.38 81 VAL A CA 1
ATOM 646 C C . VAL A 1 81 ? 15.215 -5.821 -28.785 1.00 74.38 81 VAL A C 1
ATOM 648 O O . VAL A 1 81 ? 16.375 -6.156 -28.552 1.00 74.38 81 VAL A O 1
ATOM 651 N N . TRP A 1 82 ? 14.323 -5.575 -27.823 1.00 76.25 82 TRP A N 1
ATOM 652 C CA . TRP A 1 82 ? 14.623 -5.679 -26.394 1.00 76.25 82 TRP A CA 1
ATOM 653 C C . TRP A 1 82 ? 14.932 -7.121 -25.974 1.00 76.25 82 TRP A C 1
ATOM 655 O O . TRP A 1 82 ? 15.946 -7.381 -25.329 1.00 76.25 82 TRP A O 1
ATOM 665 N N . LYS A 1 83 ? 14.113 -8.079 -26.432 1.00 80.38 83 LYS A N 1
ATOM 666 C CA . LYS A 1 83 ? 14.350 -9.513 -26.224 1.00 80.38 83 LYS A CA 1
ATOM 667 C C . LYS A 1 83 ? 15.693 -9.953 -26.807 1.00 80.38 83 LYS A C 1
ATOM 669 O O . LYS A 1 83 ? 16.456 -10.612 -26.114 1.00 80.38 83 LYS A O 1
ATOM 674 N N . LYS A 1 84 ? 16.013 -9.511 -28.029 1.00 82.06 84 LYS A N 1
ATOM 675 C CA . LYS A 1 84 ? 17.311 -9.785 -28.659 1.00 82.06 84 LYS A CA 1
ATOM 676 C C . LYS A 1 84 ? 18.483 -9.253 -27.821 1.00 82.06 84 LYS A C 1
ATOM 678 O O . LYS A 1 84 ? 19.399 -10.012 -27.543 1.00 82.06 84 LYS A O 1
ATOM 683 N N . HIS A 1 85 ? 18.427 -7.997 -27.367 1.00 77.25 85 HIS A N 1
ATOM 684 C CA . HIS A 1 85 ? 19.489 -7.419 -26.529 1.00 77.25 85 HIS A CA 1
ATOM 685 C C . HIS A 1 85 ? 19.658 -8.168 -25.201 1.00 77.25 85 HIS A C 1
ATOM 687 O O . HIS A 1 85 ? 20.783 -8.412 -24.778 1.00 77.25 85 HIS A O 1
ATOM 693 N N . MET A 1 86 ? 18.562 -8.570 -24.552 1.00 81.69 86 MET A N 1
ATOM 694 C CA . MET A 1 86 ? 18.626 -9.360 -23.318 1.00 81.69 86 MET A CA 1
ATOM 695 C C . MET A 1 86 ? 19.198 -10.763 -23.543 1.00 81.69 86 MET A C 1
ATOM 697 O O . MET A 1 86 ? 19.956 -11.249 -22.705 1.00 81.69 86 MET A O 1
ATOM 701 N N . ASP A 1 87 ? 18.861 -11.411 -24.658 1.00 86.19 87 ASP A N 1
ATOM 702 C CA . ASP A 1 87 ? 19.421 -12.715 -25.022 1.00 86.19 87 ASP A CA 1
ATOM 703 C C . ASP A 1 87 ? 20.927 -12.610 -25.330 1.00 86.19 87 ASP A C 1
ATOM 705 O O . ASP A 1 87 ? 21.700 -13.473 -24.909 1.00 86.19 87 ASP A O 1
ATOM 709 N N . ASP A 1 88 ? 21.362 -11.528 -25.984 1.00 81.75 88 ASP A N 1
ATOM 710 C CA . ASP A 1 88 ? 22.779 -11.244 -26.247 1.00 81.75 88 ASP A CA 1
ATOM 711 C C . ASP A 1 88 ? 23.552 -10.965 -24.940 1.00 81.75 88 ASP A C 1
ATOM 713 O O . ASP A 1 88 ? 24.620 -11.535 -24.722 1.00 81.75 88 ASP A O 1
ATOM 717 N N . ILE A 1 89 ? 22.988 -10.177 -24.013 1.00 78.69 89 ILE A N 1
ATOM 718 C CA . ILE A 1 89 ? 23.569 -9.939 -22.676 1.00 78.69 89 ILE A CA 1
ATOM 719 C C . ILE A 1 89 ? 23.681 -11.248 -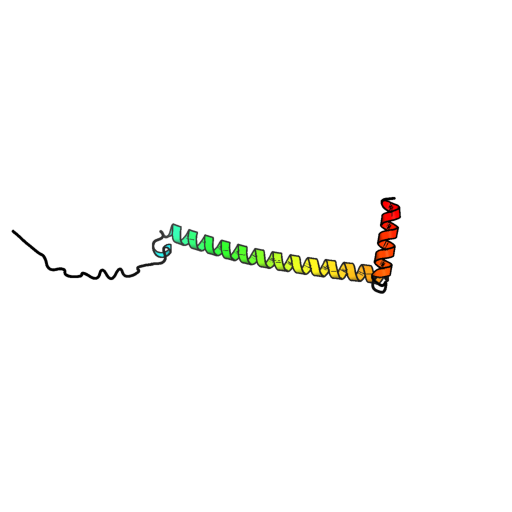21.882 1.00 78.69 89 ILE A C 1
ATOM 721 O O . ILE A 1 89 ? 24.718 -11.518 -21.276 1.00 78.69 89 ILE A O 1
ATOM 725 N N . LYS A 1 90 ? 22.639 -12.091 -21.899 1.00 85.12 90 LYS A N 1
ATOM 726 C CA . LYS A 1 90 ? 22.670 -13.403 -21.234 1.00 85.12 90 LYS A CA 1
ATOM 727 C C . LYS A 1 90 ? 23.766 -14.301 -21.796 1.00 85.12 90 LYS A C 1
ATOM 729 O O . LYS A 1 90 ? 24.424 -14.970 -21.013 1.00 85.12 90 LYS A O 1
ATOM 734 N N . LYS A 1 91 ? 23.990 -14.304 -23.114 1.00 89.06 91 LYS A N 1
ATOM 735 C CA . LYS A 1 91 ? 25.087 -15.068 -23.732 1.00 89.06 91 LYS A CA 1
ATOM 736 C C . LYS A 1 91 ? 26.470 -14.592 -23.301 1.00 89.06 91 LYS A C 1
ATOM 738 O O . LYS A 1 91 ? 27.359 -15.417 -23.198 1.00 89.06 91 LYS A O 1
ATOM 743 N N . ILE A 1 92 ? 26.653 -13.294 -23.061 1.00 84.56 92 ILE A 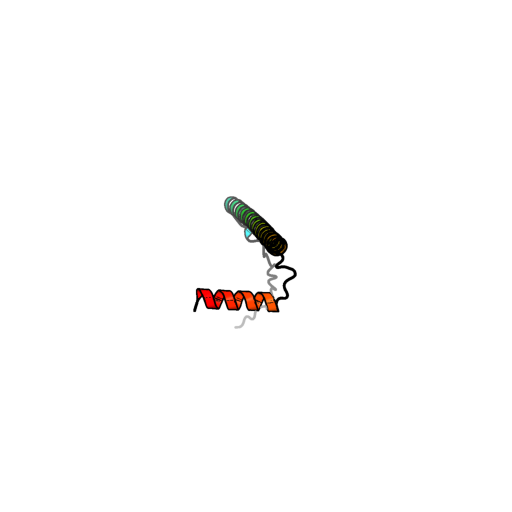N 1
ATOM 744 C CA . ILE A 1 92 ? 27.934 -12.744 -22.591 1.00 84.56 92 ILE A CA 1
ATOM 745 C C . ILE A 1 92 ? 28.176 -13.084 -21.114 1.00 84.56 92 ILE A C 1
ATOM 747 O O . ILE A 1 92 ? 29.312 -13.303 -20.712 1.00 84.56 92 ILE A O 1
ATOM 751 N N . LEU A 1 93 ? 27.120 -13.094 -20.296 1.00 76.25 93 LEU A N 1
ATOM 752 C CA . LEU A 1 93 ? 27.229 -13.313 -18.849 1.00 76.25 93 LEU A CA 1
ATOM 753 C C . LEU A 1 93 ? 27.192 -14.790 -18.432 1.00 76.25 93 LEU A C 1
ATOM 755 O O . LEU A 1 93 ? 27.697 -15.125 -17.365 1.00 76.25 93 LEU A O 1
ATOM 759 N N . LEU A 1 94 ? 26.535 -15.646 -19.217 1.00 80.75 94 LEU A N 1
ATOM 760 C CA . LEU A 1 94 ? 26.305 -17.064 -18.907 1.00 80.75 94 LEU A CA 1
ATOM 761 C C . LEU A 1 94 ? 26.973 -18.019 -19.910 1.00 80.75 94 LEU A C 1
ATOM 763 O O . LEU A 1 94 ? 26.796 -19.231 -19.785 1.00 80.75 94 LEU A O 1
ATOM 767 N N . GLY A 1 95 ? 27.659 -17.480 -20.921 1.00 54.16 95 GLY A N 1
ATOM 768 C CA . GLY A 1 95 ? 28.444 -18.221 -21.909 1.00 54.16 95 GLY A CA 1
ATOM 769 C C . GLY A 1 95 ? 29.923 -18.216 -21.571 1.00 54.16 95 GLY A C 1
ATOM 770 O O . GLY A 1 95 ? 30.419 -17.152 -21.142 1.00 54.16 95 GLY A O 1
#

Mean predicted aligned error: 15.89 Å